Protein AF-A0A359KE65-F1 (afdb_monomer_lite)

S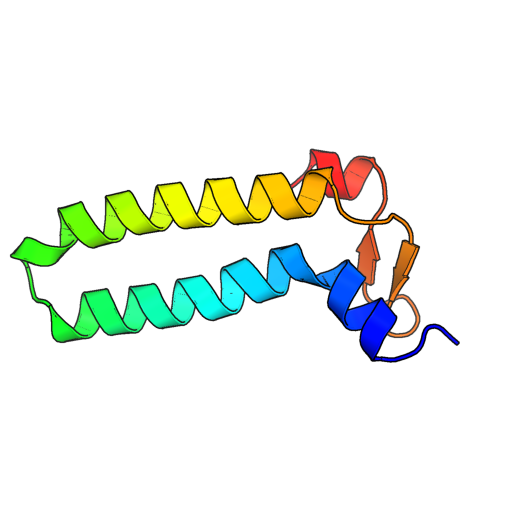econdary structure (DSSP, 8-state):
---HHHHHHHTHHHHHHHHHHHHHHHHHHHH-GGGHHHHHHHHHHHHHHHHHHHHHSPPEEEGGGTEEE-HHHHHH-

Sequence (77 aa):
MPDLSSALQLAAPELTLAVGGLVLLMLGAFAGEKSTRLVSGLSVLLLLAATALAVVGPLGSAFNGAYVADPLAVFGK

Foldseek 3Di:
DPDPVLQCLQCVLVVLCVVQVVVLVVCDVPVPDVCVVVSVVSNVVSNVVSLVSLVPGDFDAHDVRPDGNDPVNNVVD

Radius of gyration: 14.93 Å; chains: 1; bounding box: 28×20×47 Å

Structure (mmCIF, N/CA/C/O backbone):
data_AF-A0A359KE65-F1
#
_entry.id   AF-A0A359KE65-F1
#
loop_
_atom_site.group_PDB
_atom_site.id
_atom_site.type_symbol
_atom_site.label_atom_id
_atom_site.label_alt_id
_atom_site.label_comp_id
_atom_site.label_asym_id
_atom_site.label_entity_id
_atom_site.label_seq_id
_atom_site.pdbx_PDB_ins_code
_atom_site.Cartn_x
_atom_site.Cartn_y
_atom_site.Cartn_z
_atom_site.occupancy
_atom_site.B_iso_or_equiv
_atom_site.auth_seq_id
_atom_site.auth_comp_id
_atom_site.auth_asym_id
_atom_site.auth_atom_id
_atom_site.pdbx_PDB_model_num
ATOM 1 N N . MET A 1 1 ? 1.088 -6.030 -27.236 1.00 54.97 1 MET A N 1
ATOM 2 C CA . MET A 1 1 ? 0.378 -5.244 -26.202 1.00 54.97 1 MET A CA 1
ATOM 3 C C . MET A 1 1 ? 0.732 -5.891 -24.876 1.00 54.97 1 MET A C 1
ATOM 5 O O . MET A 1 1 ? 0.784 -7.114 -24.884 1.00 54.97 1 MET A O 1
ATOM 9 N N . PRO A 1 2 ? 1.066 -5.148 -23.807 1.00 64.31 2 PRO A N 1
ATOM 10 C CA . PRO A 1 2 ? 1.293 -5.776 -22.509 1.00 64.31 2 PRO A CA 1
ATOM 11 C C . PRO A 1 2 ? 0.050 -6.588 -22.139 1.00 64.31 2 PRO A C 1
ATOM 13 O O . PRO A 1 2 ? -1.067 -6.071 -22.210 1.00 64.31 2 PRO A O 1
ATOM 16 N N . ASP A 1 3 ? 0.239 -7.867 -21.819 1.00 80.94 3 ASP A N 1
ATOM 17 C CA . ASP A 1 3 ? -0.848 -8.733 -21.374 1.00 80.94 3 ASP A CA 1
ATOM 18 C C . ASP A 1 3 ? -1.459 -8.166 -20.091 1.00 80.94 3 ASP A C 1
ATOM 20 O O . ASP A 1 3 ? -0.767 -7.526 -19.293 1.00 80.94 3 ASP A O 1
ATOM 24 N N . LEU A 1 4 ? -2.753 -8.403 -19.863 1.00 80.19 4 LEU A N 1
ATOM 25 C CA . LEU A 1 4 ? -3.460 -7.878 -18.689 1.00 80.19 4 LEU A CA 1
ATOM 26 C C . LEU A 1 4 ? -2.738 -8.227 -17.374 1.00 80.19 4 LEU A C 1
ATOM 28 O O . LEU A 1 4 ? -2.690 -7.412 -16.458 1.00 80.19 4 LEU A O 1
ATOM 32 N N . SER A 1 5 ? -2.117 -9.405 -17.307 1.00 82.81 5 SER A N 1
ATOM 33 C CA . SER A 1 5 ? -1.286 -9.832 -16.179 1.00 82.81 5 SER A CA 1
ATOM 34 C C . SER A 1 5 ? -0.105 -8.889 -15.922 1.00 82.81 5 SER A C 1
ATOM 36 O O . SER A 1 5 ? 0.116 -8.489 -14.783 1.00 82.81 5 SER A O 1
ATOM 38 N N . SER A 1 6 ? 0.617 -8.481 -16.968 1.00 81.56 6 SER A N 1
ATOM 39 C CA . SER A 1 6 ? 1.735 -7.535 -16.864 1.00 81.56 6 SER A CA 1
ATOM 40 C C . SER A 1 6 ? 1.272 -6.126 -16.480 1.00 81.56 6 SER A C 1
ATOM 42 O O . SER A 1 6 ? 1.909 -5.468 -15.661 1.00 81.56 6 SER A O 1
ATOM 44 N N . ALA A 1 7 ? 0.114 -5.689 -16.990 1.00 83.81 7 ALA A N 1
ATOM 45 C CA . ALA A 1 7 ? -0.493 -4.413 -16.617 1.00 83.81 7 ALA A CA 1
ATOM 46 C C . ALA A 1 7 ? -0.876 -4.370 -15.127 1.00 83.81 7 ALA A C 1
ATOM 48 O O . ALA A 1 7 ? -0.628 -3.373 -14.451 1.00 83.81 7 ALA A O 1
ATOM 49 N N . LEU A 1 8 ? -1.433 -5.466 -14.604 1.00 82.00 8 LEU A N 1
ATOM 50 C CA . LEU A 1 8 ? -1.779 -5.593 -13.187 1.00 82.00 8 LEU A CA 1
ATOM 51 C C . LEU A 1 8 ? -0.546 -5.668 -12.284 1.00 82.00 8 LEU A C 1
ATOM 53 O O . LEU A 1 8 ? -0.574 -5.126 -11.185 1.00 82.00 8 LEU A O 1
ATOM 57 N N . GLN A 1 9 ? 0.540 -6.296 -12.741 1.00 84.25 9 GLN A N 1
ATOM 58 C CA . GLN A 1 9 ? 1.812 -6.294 -12.012 1.00 84.25 9 GLN A CA 1
ATOM 59 C C . GLN A 1 9 ? 2.412 -4.885 -11.920 1.00 84.25 9 GLN A C 1
ATOM 61 O O . GLN A 1 9 ? 2.964 -4.525 -10.885 1.00 84.25 9 GLN A O 1
ATOM 66 N N . LEU A 1 10 ? 2.255 -4.069 -12.966 1.00 86.25 10 LEU A N 1
ATOM 67 C CA . LEU A 1 10 ? 2.710 -2.677 -12.972 1.00 86.25 10 LEU A CA 1
ATOM 68 C C . LEU A 1 10 ? 1.899 -1.785 -12.013 1.00 86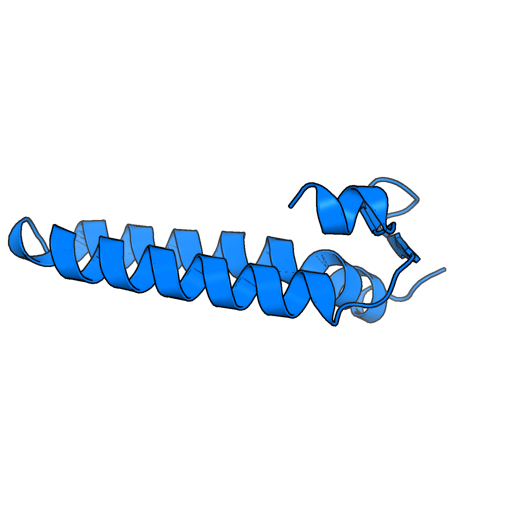.25 10 LEU A C 1
ATOM 70 O O . LEU A 1 10 ? 2.446 -0.867 -11.402 1.00 86.25 10 LEU A O 1
ATOM 74 N N . ALA A 1 11 ? 0.602 -2.072 -11.875 1.00 87.12 11 ALA A N 1
ATOM 75 C CA . ALA A 1 11 ? -0.327 -1.389 -10.970 1.00 87.12 11 ALA A CA 1
ATOM 76 C C . ALA A 1 11 ? -0.478 -2.091 -9.600 1.00 87.12 11 ALA A C 1
ATOM 78 O O . ALA A 1 11 ? -1.414 -1.822 -8.842 1.00 87.12 11 ALA A O 1
ATOM 79 N N . ALA A 1 12 ? 0.418 -3.031 -9.278 1.00 87.38 12 ALA A N 1
ATOM 80 C CA . ALA A 1 12 ? 0.401 -3.773 -8.022 1.00 87.38 12 ALA A CA 1
ATOM 81 C C . ALA A 1 12 ? 0.446 -2.886 -6.758 1.00 87.38 12 ALA A C 1
ATOM 83 O O . ALA A 1 12 ? -0.308 -3.187 -5.822 1.00 87.38 12 ALA A O 1
ATOM 84 N N . PRO A 1 13 ? 1.267 -1.814 -6.671 1.00 88.50 13 PRO A N 1
ATOM 85 C CA . PRO A 1 13 ? 1.281 -0.973 -5.474 1.00 88.50 13 PRO A CA 1
ATOM 86 C C . PRO A 1 13 ? -0.047 -0.226 -5.270 1.00 88.50 13 PRO A C 1
ATOM 88 O O . PRO A 1 13 ? -0.550 -0.191 -4.146 1.00 88.50 13 PRO A O 1
ATOM 91 N N . GLU A 1 14 ? -0.678 0.285 -6.334 1.00 91.56 14 GLU A N 1
ATOM 92 C CA . GLU A 1 14 ? -2.007 0.910 -6.254 1.00 91.56 14 GLU A CA 1
ATOM 93 C C . GLU A 1 14 ? -3.072 -0.091 -5.834 1.00 91.56 14 GLU A C 1
ATOM 95 O O . GLU A 1 14 ? -3.895 0.196 -4.964 1.00 91.56 14 GLU A O 1
ATOM 100 N N . LEU A 1 15 ? -3.060 -1.274 -6.450 1.00 91.94 15 LEU A N 1
ATOM 101 C CA . LEU A 1 15 ? -4.051 -2.304 -6.177 1.00 91.94 15 LEU A CA 1
ATOM 102 C C . LEU A 1 15 ? -3.967 -2.768 -4.718 1.00 91.94 15 LEU A C 1
ATOM 104 O O . LEU A 1 15 ? -4.994 -2.971 -4.072 1.00 91.94 15 LEU A O 1
ATOM 108 N N . THR A 1 16 ? -2.750 -2.861 -4.181 1.00 93.38 16 THR A N 1
ATOM 109 C CA . THR A 1 16 ? -2.509 -3.191 -2.772 1.00 93.38 16 THR A CA 1
ATOM 110 C C . THR A 1 16 ? -3.095 -2.128 -1.844 1.00 93.38 16 THR A C 1
ATOM 112 O O . THR A 1 16 ? -3.786 -2.481 -0.888 1.00 93.38 16 THR A O 1
ATOM 115 N N . LEU A 1 17 ? -2.896 -0.836 -2.135 1.00 94.12 17 LEU A N 1
ATOM 116 C CA . LEU A 1 17 ? -3.490 0.256 -1.351 1.00 94.12 17 LEU A CA 1
ATOM 117 C C . LEU A 1 17 ? -5.015 0.277 -1.442 1.00 94.12 17 LEU A C 1
ATOM 119 O O . LEU A 1 17 ? -5.681 0.443 -0.422 1.00 94.12 17 LEU A O 1
ATOM 123 N N . ALA A 1 18 ? -5.573 0.082 -2.636 1.00 95.81 18 ALA A N 1
ATOM 124 C CA . ALA A 1 18 ? -7.016 0.075 -2.842 1.00 95.81 18 ALA A CA 1
ATOM 125 C C . ALA A 1 18 ? -7.681 -1.065 -2.057 1.00 95.81 18 ALA A C 1
ATOM 127 O O . ALA A 1 18 ? -8.609 -0.833 -1.281 1.00 95.81 18 ALA A O 1
ATOM 128 N N . VAL A 1 19 ? -7.174 -2.292 -2.202 1.00 96.19 19 VAL A N 1
ATOM 129 C CA . VAL A 1 19 ? -7.717 -3.466 -1.507 1.00 96.19 19 VAL A CA 1
ATOM 130 C C . VAL A 1 19 ? -7.472 -3.369 -0.002 1.00 96.19 19 VAL A C 1
ATOM 132 O O . VAL A 1 19 ? -8.398 -3.565 0.785 1.00 96.19 19 VAL A O 1
ATOM 135 N N . GLY A 1 20 ? -6.255 -3.019 0.417 1.00 94.81 20 GLY A N 1
ATOM 136 C CA . GLY A 1 20 ? -5.916 -2.870 1.830 1.00 94.81 20 GLY A CA 1
ATOM 137 C C . GLY A 1 20 ? -6.731 -1.775 2.516 1.00 94.81 20 GLY A C 1
ATOM 138 O O . GLY A 1 20 ? -7.234 -1.991 3.615 1.00 94.81 20 GLY A O 1
ATOM 139 N N . GLY A 1 21 ? -6.946 -0.638 1.854 1.00 95.62 21 GLY A N 1
ATOM 140 C CA . GLY A 1 21 ? -7.782 0.449 2.360 1.00 95.62 21 GLY A CA 1
ATOM 141 C C . GLY A 1 21 ? -9.236 0.024 2.564 1.00 95.62 21 GLY A C 1
ATOM 142 O O . GLY A 1 21 ? -9.819 0.333 3.602 1.00 95.62 21 GLY A O 1
ATOM 143 N N . LEU A 1 22 ? -9.804 -0.751 1.634 1.00 96.38 22 LEU A N 1
ATOM 144 C CA . LEU A 1 22 ? -11.151 -1.315 1.788 1.00 96.38 22 LEU A CA 1
ATOM 145 C C . LEU A 1 22 ? -11.234 -2.287 2.974 1.00 96.38 22 LEU A C 1
ATOM 147 O O . LEU A 1 22 ? -12.195 -2.236 3.743 1.00 96.38 22 LEU A O 1
ATOM 151 N N . VAL A 1 23 ? -10.219 -3.134 3.167 1.00 95.06 23 VAL A N 1
ATOM 152 C CA . VAL A 1 23 ? -10.146 -4.050 4.319 1.00 95.06 23 VAL A CA 1
ATOM 153 C C . VAL A 1 23 ? -10.047 -3.275 5.634 1.00 95.06 23 VAL A C 1
ATOM 155 O O . VAL A 1 23 ? -10.760 -3.591 6.587 1.00 95.06 23 VAL A O 1
ATOM 158 N N . LEU A 1 24 ? -9.213 -2.234 5.687 1.00 93.69 24 LEU A N 1
ATOM 159 C CA . LEU A 1 24 ? -9.074 -1.376 6.865 1.00 93.69 24 LEU A CA 1
ATOM 160 C C . LEU A 1 24 ? -10.352 -0.594 7.163 1.00 93.69 24 LEU A C 1
ATOM 162 O O . LEU A 1 24 ? -10.706 -0.444 8.331 1.00 93.69 24 LEU A O 1
ATOM 166 N N . LEU A 1 25 ? -11.066 -0.147 6.128 1.00 93.50 25 LEU A N 1
ATOM 167 C CA . LEU A 1 25 ? -12.367 0.503 6.265 1.00 93.50 25 LEU A CA 1
ATOM 168 C C . LEU A 1 25 ? -13.375 -0.453 6.901 1.00 93.50 25 LEU A C 1
ATOM 170 O O . LEU A 1 25 ? -14.013 -0.089 7.886 1.00 93.50 25 LEU A O 1
ATOM 174 N N . MET A 1 26 ? -13.484 -1.683 6.391 1.00 94.38 26 MET A N 1
ATOM 175 C CA . MET A 1 26 ? -14.358 -2.702 6.980 1.00 94.38 26 MET A CA 1
ATOM 176 C C . MET A 1 26 ? -13.962 -2.993 8.431 1.00 94.38 26 MET A C 1
ATOM 178 O O . MET 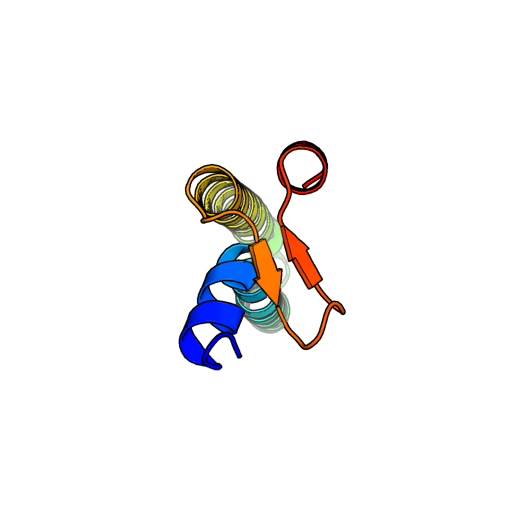A 1 26 ? -14.815 -2.999 9.316 1.00 94.38 26 MET A O 1
ATOM 182 N N . LEU A 1 27 ? -12.666 -3.154 8.709 1.00 90.50 27 LEU A N 1
ATOM 183 C CA . LEU A 1 27 ? -12.179 -3.384 10.067 1.00 90.50 27 LEU A CA 1
ATOM 184 C C . LEU A 1 27 ? -12.538 -2.223 11.006 1.00 90.50 27 LEU A C 1
ATOM 186 O O . LEU A 1 27 ? -13.008 -2.461 12.116 1.00 90.50 27 LEU A O 1
ATOM 190 N N . GLY A 1 28 ? -12.363 -0.977 10.565 1.00 89.56 28 GLY A N 1
ATOM 191 C CA . GLY A 1 28 ? -12.750 0.210 11.326 1.00 89.56 28 GLY A CA 1
ATOM 192 C C . GLY A 1 28 ? -14.260 0.308 11.552 1.00 89.56 28 GLY A C 1
ATOM 193 O O . GLY A 1 28 ? -14.687 0.635 12.657 1.00 89.56 28 GLY A O 1
ATOM 194 N N . ALA A 1 29 ? -15.064 -0.036 10.543 1.00 90.56 29 ALA A N 1
ATOM 195 C CA . ALA A 1 29 ? -16.521 0.002 10.619 1.00 90.56 29 ALA A CA 1
ATOM 196 C C . ALA A 1 29 ? -17.094 -1.017 11.620 1.00 90.56 29 ALA A C 1
ATOM 198 O O . ALA A 1 29 ? -18.048 -0.702 12.328 1.00 90.56 29 ALA A O 1
ATOM 199 N N . PHE A 1 30 ? -16.513 -2.220 11.709 1.00 87.88 30 PHE A N 1
ATOM 200 C CA . PHE A 1 30 ? -17.038 -3.296 12.562 1.00 87.88 30 PHE A CA 1
ATOM 201 C C . PHE A 1 30 ? -16.400 -3.385 13.958 1.00 87.88 30 PHE A C 1
ATOM 203 O O . PHE A 1 30 ? -17.018 -3.933 14.868 1.00 87.88 30 PHE A O 1
ATOM 210 N N . ALA A 1 31 ? -15.182 -2.875 14.164 1.00 80.81 31 ALA A N 1
ATOM 211 C CA . ALA A 1 31 ? -14.436 -3.097 15.410 1.00 80.81 31 ALA A CA 1
ATOM 212 C C . ALA A 1 31 ? -14.652 -2.027 16.507 1.00 80.81 31 ALA A C 1
ATOM 214 O O . ALA A 1 31 ? -14.140 -2.176 17.620 1.00 80.81 31 ALA A O 1
ATOM 215 N N . GLY A 1 32 ? -15.424 -0.971 16.232 1.00 76.56 32 GLY A N 1
ATOM 216 C CA . GLY A 1 32 ? -15.790 0.054 17.218 1.00 76.56 32 GLY A CA 1
ATOM 217 C C . GLY A 1 32 ? -14.626 0.936 17.706 1.00 76.56 32 GLY A C 1
ATOM 218 O O . GLY A 1 32 ? -13.510 0.894 17.193 1.00 76.56 32 GLY A O 1
ATOM 219 N N . GLU A 1 33 ? -14.883 1.754 18.731 1.00 73.38 33 GLU A N 1
ATOM 220 C CA . GLU A 1 33 ? -14.038 2.900 19.131 1.00 73.38 33 GLU A CA 1
ATOM 221 C C . GLU A 1 33 ? -12.624 2.523 19.629 1.00 73.38 33 GLU A C 1
ATOM 223 O O . GLU A 1 33 ? -11.664 3.276 19.451 1.00 73.38 33 GLU A O 1
ATOM 228 N N . LYS A 1 34 ? -12.454 1.315 20.190 1.00 75.19 34 LYS A N 1
ATOM 229 C CA . LYS A 1 34 ? -11.135 0.794 20.611 1.00 75.19 34 LYS A CA 1
ATOM 230 C C . LYS A 1 34 ? -10.236 0.383 19.438 1.00 75.19 34 LYS A C 1
ATOM 232 O O . LYS A 1 34 ? -9.032 0.218 19.638 1.00 75.19 34 LYS A O 1
ATOM 237 N N . SER A 1 35 ? -10.783 0.230 18.232 1.00 77.50 35 SER A N 1
ATOM 238 C CA . SER A 1 35 ? -10.031 -0.231 17.060 1.00 77.50 35 SER A CA 1
ATOM 239 C C . SER A 1 35 ? -9.154 0.849 16.430 1.00 77.50 35 SER A C 1
ATOM 241 O O . SER A 1 35 ? -8.225 0.528 15.694 1.00 77.50 35 SER A O 1
ATOM 243 N N . THR A 1 36 ? -9.369 2.125 16.761 1.00 82.19 36 THR A N 1
ATOM 244 C CA . THR A 1 36 ? -8.647 3.261 16.163 1.00 82.19 36 T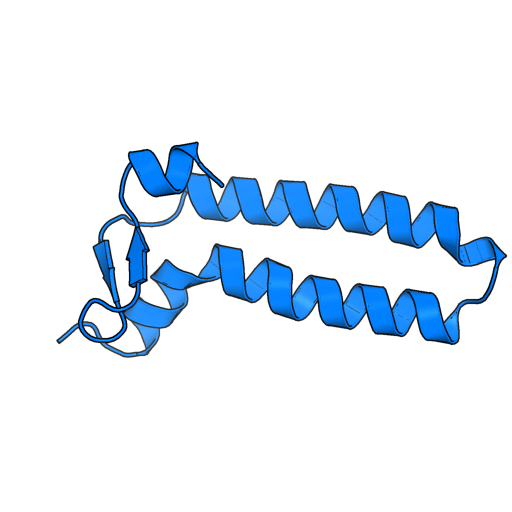HR A CA 1
ATOM 245 C C . THR A 1 36 ? -7.130 3.065 16.166 1.00 82.19 36 THR A C 1
ATOM 247 O O . THR A 1 36 ? -6.478 3.246 15.143 1.00 82.19 36 THR A O 1
ATOM 250 N N . ARG A 1 37 ? -6.555 2.596 17.284 1.00 87.12 37 ARG A N 1
ATOM 251 C CA . ARG A 1 37 ? -5.105 2.362 17.386 1.00 87.12 37 ARG A CA 1
ATOM 252 C C . ARG A 1 37 ? -4.626 1.187 16.526 1.00 87.12 37 ARG A C 1
ATOM 254 O O . ARG A 1 37 ? -3.523 1.250 15.987 1.00 87.12 37 ARG A O 1
ATOM 261 N N . LEU A 1 38 ? -5.438 0.136 16.393 1.00 88.88 38 LEU A N 1
ATOM 262 C CA . LEU A 1 38 ? -5.129 -1.017 15.543 1.00 88.88 38 LEU A CA 1
ATOM 263 C C . LEU A 1 38 ? -5.209 -0.640 14.064 1.00 88.88 38 LEU A C 1
ATOM 265 O O . LEU A 1 38 ? -4.264 -0.907 13.328 1.00 88.88 38 LEU A O 1
ATOM 269 N N . VAL A 1 39 ? -6.284 0.033 13.647 1.00 91.81 39 VAL A N 1
ATOM 270 C CA . VAL A 1 39 ? -6.460 0.498 12.265 1.00 91.81 39 VAL A CA 1
ATOM 271 C C . VAL A 1 39 ? -5.326 1.441 11.878 1.00 91.81 39 VAL A C 1
ATOM 273 O O . VAL A 1 39 ? -4.709 1.224 10.844 1.00 91.81 39 VAL A O 1
ATOM 276 N N . SER A 1 40 ? -4.963 2.413 12.725 1.00 91.62 40 SER A N 1
ATOM 277 C CA . SER A 1 40 ? -3.818 3.292 12.451 1.00 91.62 40 SER A CA 1
ATOM 278 C C . SER A 1 40 ? -2.503 2.522 12.290 1.00 91.62 40 SER A C 1
ATOM 280 O O . SER A 1 40 ? -1.746 2.811 11.367 1.00 91.62 40 SER A O 1
ATOM 282 N N . GLY A 1 41 ? -2.233 1.530 13.146 1.00 94.56 41 GLY A N 1
ATOM 283 C CA . GLY A 1 41 ? -1.031 0.698 13.026 1.00 94.56 41 GLY A CA 1
ATOM 284 C C . GLY A 1 41 ? -1.003 -0.114 11.728 1.00 94.56 41 GLY A C 1
ATOM 285 O O . GLY A 1 41 ? 0.016 -0.154 11.039 1.00 94.56 41 GLY A O 1
ATOM 286 N N . LEU A 1 42 ? -2.137 -0.711 11.360 1.00 93.12 42 LEU A N 1
ATOM 287 C CA . LEU A 1 42 ? -2.265 -1.476 10.123 1.00 93.12 42 LEU A CA 1
ATOM 288 C C . LEU A 1 42 ? -2.204 -0.583 8.876 1.00 93.12 42 LEU A C 1
ATOM 290 O O . LEU A 1 42 ? -1.623 -1.002 7.881 1.00 93.12 42 LEU A O 1
ATOM 294 N N . SER A 1 43 ? -2.717 0.650 8.930 1.00 94.31 43 SER A N 1
ATOM 295 C CA . SER A 1 43 ? -2.571 1.632 7.847 1.00 94.31 43 SER A CA 1
ATOM 296 C C . SER A 1 43 ? -1.107 1.961 7.578 1.00 94.31 43 SER A C 1
ATOM 298 O O . SER A 1 43 ? -0.690 1.983 6.424 1.00 94.31 43 SER A O 1
ATOM 300 N N . VAL A 1 44 ? -0.303 2.176 8.625 1.00 95.81 44 VAL A N 1
ATOM 301 C CA . VAL A 1 44 ? 1.140 2.422 8.464 1.00 95.81 44 VAL A CA 1
ATOM 302 C C . VAL A 1 44 ? 1.825 1.213 7.831 1.00 95.81 44 VAL A C 1
ATOM 304 O O . VAL A 1 44 ? 2.613 1.368 6.901 1.00 95.81 44 VAL A O 1
ATOM 307 N N . LEU A 1 45 ? 1.496 0.004 8.290 1.00 95.88 45 LEU A N 1
ATOM 308 C CA . LEU A 1 45 ? 2.062 -1.224 7.735 1.00 95.88 45 LEU A CA 1
ATOM 309 C C . LEU A 1 45 ? 1.659 -1.428 6.265 1.00 95.88 45 LEU A C 1
ATOM 311 O O . LEU A 1 45 ? 2.494 -1.824 5.453 1.00 95.88 45 LEU A O 1
ATOM 315 N N . LEU A 1 46 ? 0.414 -1.100 5.908 1.00 95.50 46 LEU A N 1
ATOM 316 C CA . LEU A 1 46 ? -0.079 -1.136 4.532 1.00 95.50 46 LEU A CA 1
ATOM 317 C C . LEU A 1 46 ? 0.674 -0.150 3.630 1.00 95.50 46 LEU A C 1
ATOM 319 O O . LEU A 1 46 ? 1.069 -0.524 2.527 1.00 95.50 46 LEU A O 1
ATOM 323 N N . LEU A 1 47 ? 0.900 1.082 4.097 1.00 95.00 47 LEU A N 1
ATOM 324 C CA . LEU A 1 47 ? 1.671 2.082 3.354 1.00 95.00 47 LEU A CA 1
ATOM 325 C C . LEU A 1 47 ? 3.102 1.596 3.105 1.00 95.00 47 LEU A C 1
ATOM 327 O O . LEU A 1 47 ? 3.559 1.619 1.968 1.00 95.00 47 LEU A O 1
ATOM 331 N N . LEU A 1 48 ? 3.775 1.063 4.131 1.00 95.38 48 LEU A N 1
ATOM 332 C CA . LEU A 1 48 ? 5.128 0.511 3.989 1.00 95.38 48 LEU A CA 1
ATOM 333 C C . LEU A 1 48 ? 5.185 -0.640 2.976 1.00 95.38 48 LEU A C 1
ATOM 335 O O . LEU A 1 48 ? 6.109 -0.702 2.164 1.00 95.38 48 LEU A O 1
ATOM 339 N N . ALA A 1 49 ? 4.195 -1.536 2.997 1.00 93.50 49 ALA A N 1
ATOM 340 C CA . ALA A 1 49 ? 4.104 -2.629 2.035 1.00 93.50 49 ALA A CA 1
ATOM 341 C C . ALA A 1 49 ? 3.915 -2.110 0.599 1.00 93.50 49 ALA A C 1
ATOM 343 O O . ALA A 1 49 ? 4.587 -2.583 -0.319 1.00 93.50 49 ALA A O 1
ATOM 344 N N . ALA A 1 50 ? 3.053 -1.110 0.402 1.00 92.62 50 ALA A N 1
ATOM 345 C CA . ALA A 1 50 ? 2.833 -0.501 -0.906 1.00 92.62 50 ALA A CA 1
ATOM 346 C C . ALA A 1 50 ? 4.086 0.213 -1.436 1.00 92.62 50 ALA A C 1
ATOM 348 O O . ALA A 1 50 ? 4.434 0.039 -2.604 1.00 92.62 50 ALA A O 1
ATOM 349 N N . THR A 1 51 ? 4.808 0.945 -0.582 1.00 91.44 51 THR A N 1
ATOM 350 C CA . THR A 1 51 ? 6.080 1.583 -0.951 1.00 91.44 51 THR A CA 1
ATOM 351 C C . THR A 1 51 ? 7.125 0.542 -1.354 1.00 91.44 51 THR A C 1
ATOM 353 O O . THR A 1 51 ? 7.784 0.699 -2.379 1.00 91.44 51 THR A O 1
ATOM 356 N N . ALA A 1 52 ? 7.253 -0.560 -0.608 1.00 91.12 52 ALA A N 1
ATOM 357 C CA . ALA A 1 52 ? 8.184 -1.632 -0.960 1.00 91.12 52 ALA A CA 1
ATOM 358 C C . ALA A 1 52 ? 7.870 -2.237 -2.343 1.00 91.12 52 ALA A C 1
ATOM 360 O O . ALA A 1 52 ? 8.780 -2.463 -3.142 1.00 91.12 52 ALA A O 1
ATOM 361 N N . LEU A 1 53 ? 6.586 -2.440 -2.654 1.00 88.00 53 LEU A N 1
ATOM 362 C CA . LEU A 1 53 ? 6.150 -2.914 -3.970 1.00 88.00 53 LEU A CA 1
ATOM 363 C C . LEU A 1 53 ? 6.406 -1.890 -5.081 1.00 88.00 53 LEU A C 1
ATOM 365 O O . LEU A 1 53 ? 6.778 -2.280 -6.184 1.00 88.00 53 LEU A O 1
ATOM 369 N N . ALA A 1 54 ? 6.245 -0.596 -4.800 1.00 88.31 54 ALA A N 1
ATOM 370 C CA . ALA A 1 54 ? 6.529 0.463 -5.764 1.00 88.31 54 ALA A CA 1
ATOM 371 C C . ALA A 1 54 ? 8.022 0.536 -6.127 1.00 88.31 54 ALA A C 1
ATOM 373 O O . ALA A 1 54 ? 8.347 0.764 -7.288 1.00 88.31 54 ALA A O 1
ATOM 374 N N . VAL A 1 55 ? 8.919 0.297 -5.165 1.00 87.69 55 VAL A N 1
ATOM 375 C CA . VAL A 1 55 ? 10.378 0.348 -5.377 1.00 87.69 55 VAL A CA 1
ATOM 376 C C . VA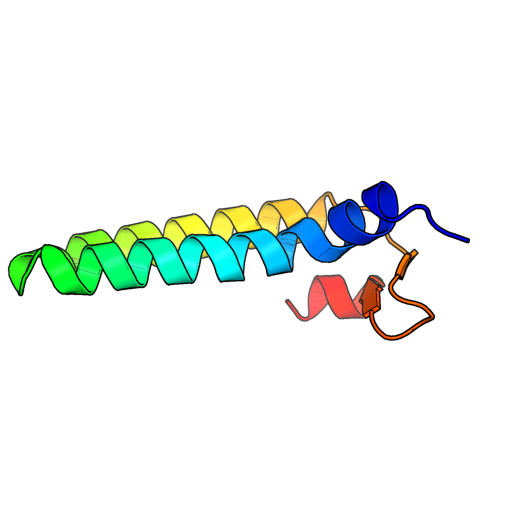L A 1 55 ? 10.910 -0.879 -6.126 1.00 87.69 55 VAL A C 1
ATOM 378 O O . VAL A 1 55 ? 11.833 -0.754 -6.927 1.00 87.69 55 VAL A O 1
ATOM 381 N N . VAL A 1 56 ? 10.357 -2.068 -5.869 1.00 86.94 56 VAL A N 1
ATOM 382 C CA . VAL A 1 56 ? 10.801 -3.328 -6.505 1.00 86.94 56 VAL A CA 1
ATOM 383 C C . VAL A 1 56 ? 10.088 -3.582 -7.843 1.00 86.94 56 VAL A C 1
ATOM 385 O O . VAL A 1 56 ? 10.516 -4.428 -8.631 1.00 86.94 56 VAL A O 1
ATOM 388 N N . GLY A 1 57 ? 8.996 -2.864 -8.108 1.00 82.75 57 GLY A N 1
ATOM 389 C CA . GLY A 1 57 ? 8.170 -3.039 -9.296 1.00 82.75 57 GLY A CA 1
ATOM 390 C C . GLY A 1 57 ? 8.886 -2.687 -10.611 1.00 82.75 57 GLY A C 1
ATOM 391 O O . GLY A 1 57 ? 9.766 -1.825 -10.638 1.00 82.75 57 GLY A O 1
ATOM 392 N N . PRO A 1 58 ? 8.510 -3.336 -11.729 1.00 81.50 58 PRO A N 1
ATOM 393 C CA . PRO A 1 58 ? 9.052 -3.006 -13.040 1.00 81.50 58 PRO A CA 1
ATOM 394 C C . PRO A 1 58 ? 8.585 -1.620 -13.510 1.00 81.50 58 PRO A C 1
ATOM 396 O O . PRO A 1 58 ? 7.500 -1.158 -13.164 1.00 81.50 58 PRO A O 1
ATOM 399 N N . LEU A 1 59 ? 9.404 -0.971 -14.340 1.00 85.00 59 LEU A N 1
ATOM 400 C CA . LEU A 1 59 ? 9.059 0.285 -15.009 1.00 85.00 59 LEU A CA 1
ATOM 401 C C . LEU A 1 59 ? 8.384 -0.001 -16.356 1.00 85.00 59 LEU A C 1
ATOM 403 O O . LEU A 1 59 ? 8.731 -0.967 -17.039 1.00 85.00 59 LEU A O 1
ATOM 407 N N . GLY A 1 60 ? 7.442 0.846 -16.765 1.00 84.81 60 GLY A N 1
ATOM 408 C CA . GLY A 1 60 ? 6.747 0.693 -18.041 1.00 84.81 60 GLY A CA 1
ATOM 409 C C . GLY A 1 60 ? 5.464 1.506 -18.146 1.00 84.81 60 GLY A C 1
ATOM 410 O O . GLY A 1 60 ? 5.193 2.388 -17.336 1.00 84.81 60 GLY A O 1
ATOM 411 N N . SER A 1 61 ? 4.642 1.187 -19.141 1.00 85.56 61 SER A N 1
ATOM 412 C CA . SER A 1 61 ? 3.296 1.740 -19.282 1.00 85.56 61 SER A CA 1
ATOM 413 C C . SER A 1 61 ? 2.262 0.631 -19.459 1.00 85.56 61 SER A C 1
ATOM 415 O O . SER A 1 61 ? 2.523 -0.409 -20.068 1.00 85.56 61 SER A O 1
ATOM 417 N N . ALA A 1 62 ? 1.075 0.848 -18.902 1.00 87.00 62 ALA A N 1
ATOM 418 C CA . ALA A 1 62 ? -0.046 -0.081 -18.924 1.00 87.00 62 ALA A CA 1
ATOM 419 C C . ALA A 1 62 ? -1.344 0.634 -19.331 1.00 87.00 62 ALA A C 1
ATOM 421 O O . ALA A 1 62 ? -1.390 1.859 -19.461 1.00 87.00 62 ALA A O 1
ATOM 422 N N . PHE A 1 63 ? -2.402 -0.149 -19.570 1.00 84.88 63 PHE A N 1
ATOM 423 C CA . PHE A 1 63 ? -3.748 0.352 -19.893 1.00 84.88 63 PHE A CA 1
ATOM 424 C C . PHE A 1 63 ? -3.774 1.345 -21.066 1.00 84.88 63 PHE A C 1
ATOM 426 O O . PHE A 1 63 ? -4.367 2.416 -20.984 1.00 84.88 63 PHE A O 1
ATOM 433 N N . ASN A 1 64 ? -3.093 0.995 -22.164 1.00 82.88 64 ASN A N 1
ATOM 434 C CA . ASN A 1 64 ? -3.005 1.824 -23.373 1.00 82.88 64 ASN A CA 1
ATOM 435 C C . ASN A 1 64 ? -2.440 3.243 -23.121 1.00 82.88 64 ASN A C 1
ATOM 437 O O . ASN A 1 64 ? -2.769 4.178 -23.839 1.00 82.88 64 ASN A O 1
ATOM 441 N N . GLY A 1 65 ? -1.579 3.396 -22.107 1.00 82.25 65 GLY A N 1
ATOM 442 C CA . GLY A 1 65 ? -0.955 4.672 -21.746 1.00 82.25 65 GLY A CA 1
ATOM 443 C C . GLY A 1 65 ? -1.662 5.430 -20.621 1.00 82.25 65 GLY A C 1
ATOM 444 O O . GLY A 1 65 ? -1.168 6.474 -20.211 1.00 82.25 65 GLY A O 1
ATOM 445 N N . ALA A 1 66 ? -2.768 4.908 -20.078 1.00 85.44 66 ALA A N 1
ATOM 446 C CA . ALA A 1 66 ? -3.445 5.515 -18.929 1.00 85.44 66 ALA A CA 1
ATOM 447 C C . ALA A 1 66 ? -2.651 5.390 -17.615 1.00 85.44 66 ALA A C 1
ATOM 449 O O . ALA A 1 66 ? -2.924 6.116 -16.663 1.00 85.44 66 ALA A O 1
ATOM 450 N N . TYR A 1 67 ? -1.677 4.478 -17.554 1.00 85.25 67 TYR A N 1
ATOM 451 C CA . TYR A 1 67 ? -0.806 4.298 -16.399 1.00 85.25 67 TYR A CA 1
ATOM 452 C C . TYR A 1 67 ? 0.653 4.198 -16.840 1.00 85.25 67 TYR A C 1
ATOM 454 O O . TYR A 1 67 ? 0.979 3.413 -17.734 1.00 85.25 67 TYR A O 1
ATOM 462 N N . VAL A 1 68 ? 1.525 4.984 -16.210 1.00 88.94 68 VAL A N 1
ATOM 463 C CA . VAL A 1 68 ? 2.965 5.034 -16.490 1.00 88.94 68 VAL A CA 1
ATOM 464 C C . VAL A 1 68 ? 3.715 4.903 -15.165 1.00 88.94 68 VAL A C 1
ATOM 466 O O . VAL A 1 68 ? 3.526 5.708 -14.257 1.00 88.94 68 VAL A O 1
ATOM 469 N N . ALA A 1 69 ? 4.557 3.879 -15.067 1.00 88.25 69 ALA A N 1
ATOM 470 C CA . ALA A 1 69 ? 5.484 3.655 -13.969 1.00 88.25 69 ALA A CA 1
ATOM 471 C C . ALA A 1 69 ? 6.900 3.996 -14.451 1.00 88.25 69 ALA A C 1
ATOM 473 O O . ALA A 1 69 ? 7.558 3.192 -15.112 1.00 88.25 69 ALA A O 1
ATOM 474 N N . ASP A 1 70 ? 7.348 5.208 -14.144 1.00 89.69 70 ASP A N 1
ATOM 475 C CA . ASP A 1 70 ? 8.698 5.699 -14.414 1.00 89.69 70 ASP A CA 1
ATOM 476 C C . ASP A 1 70 ? 9.413 6.061 -13.090 1.00 89.69 70 ASP A C 1
ATOM 478 O O . ASP A 1 70 ? 8.788 6.042 -12.025 1.00 89.69 70 ASP A O 1
ATOM 482 N N . PRO A 1 71 ? 10.721 6.373 -13.103 1.00 86.62 71 PRO A N 1
ATOM 483 C CA . PRO A 1 71 ? 11.452 6.696 -11.877 1.00 86.62 71 PRO A CA 1
ATOM 484 C C . PRO A 1 71 ? 10.902 7.914 -11.121 1.00 86.62 71 PRO A C 1
ATOM 486 O O . PRO A 1 71 ? 11.009 7.966 -9.897 1.00 86.62 71 PRO A O 1
ATOM 489 N N . LEU A 1 72 ? 10.308 8.883 -11.824 1.00 88.88 72 LEU A N 1
ATOM 490 C CA . LEU A 1 72 ? 9.688 10.052 -11.203 1.00 88.88 72 LEU A CA 1
ATOM 491 C C . LEU A 1 72 ? 8.377 9.660 -10.509 1.00 88.88 72 LEU A C 1
ATOM 493 O O . LEU A 1 72 ? 8.131 10.081 -9.381 1.00 88.88 72 LEU A O 1
ATOM 497 N N . ALA A 1 73 ? 7.567 8.817 -11.147 1.00 87.31 73 ALA A N 1
ATOM 498 C CA . ALA A 1 73 ? 6.343 8.264 -10.587 1.00 87.31 73 ALA A CA 1
ATOM 499 C C . ALA A 1 73 ? 6.630 7.381 -9.365 1.00 87.31 73 ALA A C 1
ATOM 501 O O . ALA A 1 73 ? 5.895 7.450 -8.386 1.00 87.31 73 ALA A O 1
ATOM 502 N N . VAL A 1 74 ? 7.707 6.585 -9.387 1.00 88.06 74 VAL A N 1
ATOM 503 C CA . VAL A 1 74 ? 8.144 5.791 -8.224 1.00 88.06 74 VAL A CA 1
ATOM 504 C C . VAL A 1 74 ? 8.634 6.692 -7.089 1.00 88.06 74 VAL A C 1
ATOM 506 O O . VAL A 1 74 ? 8.312 6.427 -5.938 1.00 88.06 74 VAL A O 1
ATOM 509 N N . PHE A 1 75 ? 9.363 7.770 -7.392 1.00 88.00 75 PHE A N 1
ATOM 510 C CA . PHE A 1 75 ? 9.801 8.744 -6.386 1.00 88.00 75 PHE A CA 1
ATOM 511 C C . PHE A 1 75 ? 8.636 9.530 -5.759 1.00 88.00 75 PHE A C 1
ATOM 513 O O . PHE A 1 75 ? 8.714 9.915 -4.596 1.00 88.00 75 PHE A O 1
ATOM 520 N N . GLY A 1 76 ? 7.578 9.801 -6.527 1.00 87.62 76 GLY A N 1
ATOM 521 C CA . GLY A 1 76 ? 6.438 10.608 -6.086 1.00 87.62 76 GLY A CA 1
ATOM 522 C C . GLY A 1 76 ? 5.354 9.867 -5.293 1.00 87.62 76 GLY A C 1
ATOM 523 O O . GLY A 1 76 ? 4.442 10.532 -4.803 1.00 87.62 76 GLY A O 1
ATOM 524 N N . LYS A 1 77 ? 5.414 8.534 -5.199 1.00 83.44 77 LYS A N 1
ATOM 525 C CA . LYS A 1 77 ? 4.473 7.700 -4.428 1.00 83.44 77 LYS A CA 1
ATOM 526 C C . LYS A 1 77 ? 4.852 7.621 -2.955 1.00 83.44 77 LYS 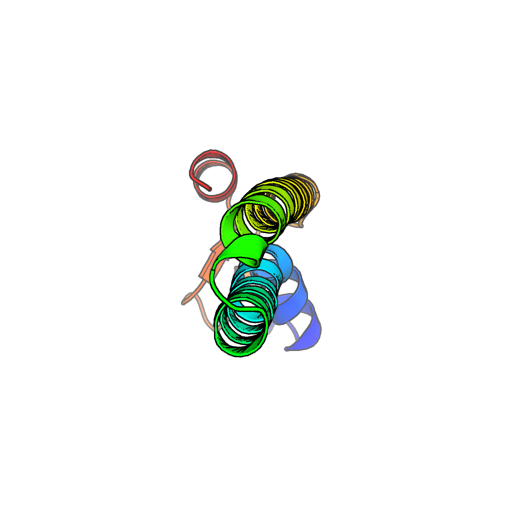A C 1
ATOM 528 O O . LYS A 1 77 ? 3.916 7.672 -2.127 1.00 83.44 77 LYS A O 1
#

pLDDT: mean 87.5, std 7.08, range [54.97, 96.38]